Protein AF-A0AB72VG79-F1 (afdb_monomer_lite)

pLDDT: mean 84.11, std 12.53, range [34.78, 97.06]

Structure (mmCIF, N/CA/C/O backbone):
data_AF-A0AB72VG79-F1
#
_entry.id   AF-A0AB72VG79-F1
#
loop_
_atom_site.group_PDB
_atom_site.id
_atom_site.type_symbol
_atom_site.label_atom_id
_atom_site.label_alt_id
_atom_site.label_comp_id
_atom_site.label_asym_id
_atom_site.label_entity_id
_atom_site.label_seq_id
_atom_site.pdbx_PDB_ins_code
_atom_site.Cartn_x
_atom_site.Cartn_y
_atom_site.Cartn_z
_atom_site.occupancy
_atom_site.B_iso_or_equiv
_atom_site.auth_seq_id
_atom_site.auth_comp_id
_atom_site.auth_asym_id
_atom_site.auth_atom_id
_atom_site.pdbx_PDB_model_num
ATOM 1 N N . MET A 1 1 ? 3.262 -7.029 -28.251 1.00 34.78 1 MET A N 1
ATOM 2 C CA . MET A 1 1 ? 3.352 -5.589 -28.576 1.00 34.78 1 MET A CA 1
ATOM 3 C C . MET A 1 1 ? 4.481 -5.011 -27.736 1.00 34.78 1 MET A C 1
ATOM 5 O O . MET A 1 1 ? 4.518 -5.330 -26.556 1.00 34.78 1 MET A O 1
ATOM 9 N N . LYS A 1 2 ? 5.426 -4.252 -28.309 1.00 46.19 2 LYS A N 1
ATOM 10 C CA . LYS A 1 2 ? 6.345 -3.435 -27.499 1.00 4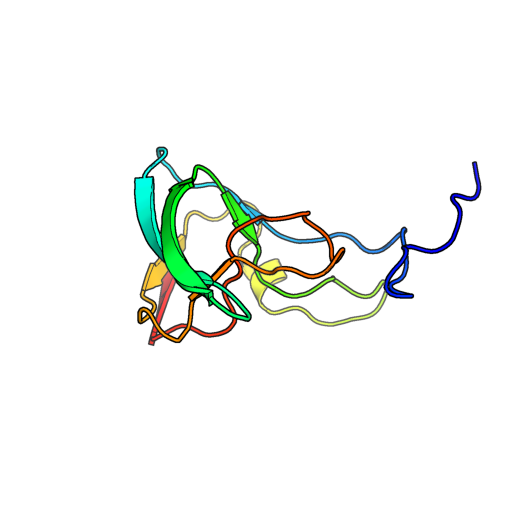6.19 2 LYS A CA 1
ATOM 11 C C . LYS A 1 2 ? 5.572 -2.173 -27.125 1.00 46.19 2 LYS A C 1
ATOM 13 O O . LYS A 1 2 ? 5.299 -1.372 -28.012 1.00 46.19 2 LYS A O 1
ATOM 18 N N . GLY A 1 3 ? 5.126 -2.079 -25.875 1.00 53.88 3 GLY A N 1
ATOM 19 C CA . GLY A 1 3 ? 4.535 -0.846 -25.359 1.00 53.88 3 GLY A CA 1
ATOM 20 C C . GLY A 1 3 ? 5.557 0.288 -25.413 1.00 53.88 3 GLY A C 1
ATOM 21 O O . GLY A 1 3 ? 6.761 0.036 -25.323 1.00 53.88 3 GLY A O 1
ATOM 22 N N . GLU A 1 4 ? 5.076 1.514 -25.598 1.00 59.34 4 GLU A N 1
ATOM 23 C CA . GLU A 1 4 ? 5.877 2.720 -25.376 1.00 59.34 4 GLU A CA 1
ATOM 24 C C . GLU A 1 4 ? 6.456 2.694 -23.941 1.00 59.34 4 GLU A C 1
ATOM 26 O O . GLU A 1 4 ? 5.823 2.112 -23.050 1.00 59.34 4 GLU A O 1
ATOM 31 N N . PRO A 1 5 ? 7.645 3.279 -23.693 1.00 62.09 5 PRO A N 1
ATOM 32 C CA . PRO A 1 5 ? 8.184 3.422 -22.339 1.00 62.09 5 PRO A CA 1
ATOM 33 C C . PRO A 1 5 ? 7.155 4.078 -21.413 1.00 62.09 5 PRO A C 1
ATOM 35 O O . PRO A 1 5 ? 6.378 4.927 -21.863 1.00 62.09 5 PRO A O 1
ATOM 38 N N . THR A 1 6 ? 7.132 3.717 -20.125 1.00 66.12 6 THR A N 1
ATOM 39 C CA . THR A 1 6 ? 6.224 4.405 -19.203 1.00 66.12 6 THR A CA 1
ATOM 40 C C . THR A 1 6 ? 6.581 5.899 -19.157 1.00 66.12 6 THR A C 1
ATOM 42 O O . THR A 1 6 ? 7.751 6.264 -19.322 1.00 66.12 6 THR A O 1
ATOM 45 N N . PRO A 1 7 ? 5.612 6.802 -18.922 1.00 67.81 7 PRO A N 1
ATOM 46 C CA . PRO A 1 7 ? 5.873 8.244 -18.946 1.00 67.81 7 PRO A CA 1
ATOM 47 C C . PRO A 1 7 ? 6.931 8.718 -17.936 1.00 67.81 7 PRO A C 1
ATOM 49 O O . PRO A 1 7 ? 7.497 9.794 -18.106 1.00 67.81 7 PRO A O 1
ATOM 52 N N . ASN A 1 8 ? 7.187 7.936 -16.884 1.00 67.88 8 ASN A N 1
ATOM 53 C CA . ASN A 1 8 ? 8.210 8.192 -15.868 1.00 67.88 8 ASN A CA 1
ATOM 54 C C . ASN A 1 8 ? 9.554 7.485 -16.144 1.00 67.88 8 ASN A C 1
ATOM 56 O O . ASN A 1 8 ? 10.463 7.592 -15.328 1.00 67.88 8 ASN A O 1
ATOM 60 N N . GLY A 1 9 ? 9.703 6.790 -17.277 1.00 70.19 9 GLY A N 1
ATOM 61 C CA . GLY A 1 9 ? 10.939 6.097 -17.651 1.00 70.19 9 GLY A CA 1
ATOM 62 C C . GLY A 1 9 ? 11.185 4.775 -16.914 1.00 70.19 9 GLY A C 1
ATOM 63 O O . GLY A 1 9 ? 12.266 4.204 -17.052 1.00 70.19 9 GLY A O 1
ATOM 64 N N . GLU A 1 10 ? 10.207 4.283 -16.152 1.00 70.00 10 GLU A N 1
ATOM 65 C CA . GLU A 1 10 ? 10.259 2.960 -15.530 1.00 70.00 10 GLU A CA 1
ATOM 66 C C . GLU A 1 10 ? 10.068 1.838 -16.573 1.00 70.00 10 GLU A C 1
ATOM 68 O O . GLU A 1 10 ? 9.411 2.019 -17.608 1.00 70.00 10 GLU A O 1
ATOM 73 N N . PRO A 1 11 ? 10.644 0.647 -16.351 1.00 67.88 11 PRO A N 1
ATOM 74 C CA . PRO A 1 11 ? 10.411 -0.476 -17.245 1.00 67.88 11 PRO A CA 1
ATOM 75 C C . PRO A 1 11 ? 8.938 -0.905 -17.198 1.00 67.88 11 PRO A C 1
ATOM 77 O O . PRO A 1 11 ? 8.430 -1.352 -16.176 1.00 67.88 11 PRO A O 1
ATOM 80 N N . ALA A 1 12 ? 8.248 -0.845 -18.340 1.00 63.72 12 ALA A N 1
ATOM 81 C CA . ALA A 1 12 ? 6.843 -1.260 -18.459 1.00 63.72 12 ALA A CA 1
ATOM 82 C C . ALA A 1 12 ? 6.612 -2.776 -18.257 1.00 63.72 12 ALA A C 1
ATOM 84 O O . ALA A 1 12 ? 5.479 -3.248 -18.335 1.00 63.72 12 ALA A O 1
ATOM 85 N N . THR A 1 13 ? 7.684 -3.552 -18.082 1.00 66.31 13 THR A N 1
ATOM 86 C CA . THR A 1 13 ? 7.666 -5.015 -17.970 1.00 66.31 13 THR A CA 1
ATOM 87 C C . THR A 1 13 ? 7.831 -5.523 -16.545 1.00 66.31 13 THR A C 1
ATOM 89 O O . THR A 1 13 ? 7.693 -6.728 -16.336 1.00 66.31 13 THR A O 1
ATOM 92 N N . ASP A 1 14 ? 8.138 -4.650 -15.586 1.00 73.75 14 ASP A N 1
ATOM 93 C CA . ASP A 1 14 ? 8.455 -5.094 -14.233 1.00 73.75 14 ASP A CA 1
ATOM 94 C C . ASP A 1 14 ? 7.165 -5.353 -13.439 1.00 73.75 14 ASP A C 1
ATOM 96 O O . ASP A 1 14 ? 6.238 -4.535 -13.472 1.00 73.75 14 ASP A O 1
ATOM 100 N N . PRO A 1 15 ? 7.050 -6.499 -12.742 1.00 78.81 15 PRO A N 1
ATOM 101 C CA . PRO A 1 15 ? 5.901 -6.759 -11.897 1.00 78.81 15 PRO A CA 1
ATOM 102 C C . PRO A 1 15 ? 5.933 -5.865 -10.655 1.00 78.81 15 PRO A C 1
ATOM 104 O O . PRO A 1 15 ? 6.978 -5.639 -10.043 1.00 78.81 15 PRO A O 1
ATOM 107 N N . TYR A 1 16 ? 4.753 -5.393 -10.262 1.00 83.62 16 TYR A N 1
ATOM 108 C CA . TYR A 1 16 ? 4.534 -4.624 -9.042 1.00 83.62 16 TYR A CA 1
ATOM 109 C C . TYR A 1 16 ? 3.765 -5.483 -8.045 1.00 83.62 16 TYR A C 1
ATOM 111 O O . TYR A 1 16 ? 2.817 -6.176 -8.420 1.00 83.62 16 TYR A O 1
ATOM 119 N N . LEU A 1 17 ? 4.162 -5.427 -6.775 1.00 88.38 17 LEU A N 1
ATOM 120 C CA . LEU A 1 17 ? 3.470 -6.140 -5.709 1.00 88.38 17 LEU A CA 1
ATOM 121 C C . LEU A 1 17 ? 2.443 -5.241 -5.031 1.00 88.38 17 LEU A C 1
ATOM 123 O O . LEU A 1 17 ? 2.720 -4.093 -4.671 1.00 88.38 17 LEU A O 1
ATOM 127 N N . VAL A 1 18 ? 1.256 -5.807 -4.842 1.00 92.88 18 VAL A N 1
ATOM 128 C CA . VAL A 1 18 ? 0.148 -5.176 -4.135 1.00 92.88 18 VAL A CA 1
ATOM 129 C C . VAL A 1 18 ? -0.257 -6.043 -2.953 1.00 92.88 18 VAL A C 1
ATOM 131 O O . VAL A 1 18 ? -0.331 -7.267 -3.062 1.00 92.88 18 VAL A O 1
ATOM 134 N N . LEU A 1 19 ? -0.533 -5.400 -1.825 1.00 94.19 19 LEU A N 1
ATOM 135 C CA . LEU A 1 19 ? -1.229 -6.015 -0.708 1.00 94.19 19 LEU A CA 1
ATOM 136 C C . LEU A 1 19 ? -2.730 -5.827 -0.923 1.00 94.19 19 LEU A C 1
ATOM 138 O O . LEU A 1 19 ? -3.222 -4.698 -0.913 1.00 94.19 19 LEU A O 1
ATOM 142 N N . VAL A 1 20 ? -3.451 -6.932 -1.096 1.00 96.00 20 VAL A N 1
ATOM 143 C CA . VAL A 1 20 ? -4.917 -6.941 -1.127 1.00 96.00 20 VAL A CA 1
ATOM 144 C C . VAL A 1 20 ? -5.426 -6.983 0.310 1.00 96.00 20 VAL A C 1
ATOM 146 O O . VAL A 1 20 ? -5.007 -7.835 1.092 1.00 96.00 20 VAL A O 1
ATOM 149 N N . LEU A 1 21 ? -6.307 -6.053 0.666 1.00 96.19 21 LEU A N 1
ATOM 150 C CA . LEU A 1 21 ? -6.872 -5.970 2.009 1.00 96.19 21 LEU A CA 1
ATOM 151 C C . LEU A 1 21 ? -8.028 -6.964 2.176 1.00 96.19 21 LEU A C 1
ATOM 153 O O . LEU A 1 21 ? -8.832 -7.137 1.261 1.00 96.19 21 LEU A O 1
ATOM 157 N N . ASP A 1 22 ? -8.162 -7.544 3.374 1.00 96.25 22 ASP A N 1
ATOM 158 C CA . ASP A 1 22 ? -9.260 -8.466 3.725 1.00 96.25 22 ASP A CA 1
ATOM 159 C C . ASP A 1 22 ? -10.652 -7.847 3.472 1.00 96.25 22 ASP A C 1
ATOM 161 O O . ASP A 1 22 ? -11.618 -8.536 3.145 1.00 96.25 22 ASP A O 1
ATOM 165 N N . SER A 1 23 ? -10.753 -6.523 3.612 1.00 96.75 23 SER A N 1
ATOM 166 C CA . SER A 1 23 ? -11.915 -5.716 3.245 1.00 96.75 23 SER A CA 1
ATOM 167 C C . SER A 1 23 ? -11.480 -4.286 2.916 1.00 96.75 23 SER A C 1
ATOM 169 O O . SER A 1 23 ? -10.479 -3.832 3.479 1.00 96.75 23 SER A O 1
ATOM 171 N N . PRO A 1 24 ? -12.230 -3.535 2.087 1.00 97.06 24 PRO A N 1
ATOM 172 C CA . PRO A 1 24 ? -11.934 -2.129 1.861 1.00 97.06 24 PRO A CA 1
ATOM 173 C C . PRO A 1 24 ? -11.941 -1.322 3.164 1.00 97.06 24 PRO A C 1
ATOM 175 O O . PRO A 1 24 ? -12.835 -1.491 3.994 1.00 97.06 24 PRO A O 1
ATOM 178 N N . ILE A 1 25 ? -10.974 -0.421 3.324 1.00 95.31 25 ILE A N 1
ATOM 179 C CA . ILE A 1 25 ? -10.870 0.474 4.484 1.00 95.31 25 ILE A CA 1
ATOM 180 C C . ILE A 1 25 ? -10.871 1.929 4.031 1.00 95.31 25 ILE A C 1
ATOM 182 O O . ILE A 1 25 ? -10.365 2.254 2.958 1.00 95.31 25 ILE A O 1
ATOM 186 N N . GLU A 1 26 ? -11.415 2.819 4.856 1.00 96.06 26 GLU A N 1
ATOM 187 C CA . GLU A 1 26 ? -11.201 4.255 4.697 1.00 96.06 26 GLU A CA 1
ATOM 188 C C . GLU A 1 26 ? -9.887 4.646 5.376 1.00 96.06 26 GLU A C 1
ATOM 190 O O . GLU A 1 26 ? -9.661 4.328 6.543 1.00 96.06 26 GLU A O 1
ATOM 195 N N . ILE A 1 27 ? -9.013 5.332 4.642 1.00 92.38 27 ILE A N 1
ATOM 196 C CA . ILE A 1 27 ? -7.724 5.793 5.152 1.00 92.38 27 ILE A CA 1
ATOM 197 C C . ILE A 1 27 ? -7.515 7.266 4.827 1.00 92.38 27 ILE A C 1
ATOM 199 O O . ILE A 1 27 ? -7.874 7.735 3.748 1.00 92.38 27 ILE A O 1
ATOM 203 N N . THR A 1 28 ? -6.896 7.989 5.761 1.00 92.12 28 THR A N 1
ATOM 204 C CA . THR A 1 28 ? -6.400 9.349 5.541 1.00 92.12 28 THR A CA 1
ATOM 205 C C . THR A 1 28 ? -4.880 9.318 5.522 1.00 92.12 28 THR A C 1
ATOM 207 O O . THR A 1 28 ? -4.260 8.952 6.516 1.00 92.12 28 THR A O 1
ATOM 210 N N . ALA A 1 29 ? -4.282 9.704 4.398 1.00 91.56 29 ALA A N 1
ATOM 211 C CA . ALA A 1 29 ? -2.836 9.669 4.196 1.00 91.56 29 ALA A CA 1
ATOM 212 C C . ALA A 1 29 ? -2.332 10.968 3.564 1.00 91.56 29 ALA A C 1
ATOM 214 O O . ALA A 1 29 ? -3.107 11.774 3.035 1.00 91.56 29 ALA A O 1
ATOM 215 N N . ARG A 1 30 ? -1.015 11.183 3.598 1.00 89.38 30 ARG A N 1
ATOM 216 C CA . ARG A 1 30 ? -0.391 12.307 2.892 1.00 89.38 30 ARG A CA 1
ATOM 217 C C . ARG A 1 30 ? -0.663 12.192 1.389 1.00 89.38 30 ARG A C 1
ATOM 219 O O . ARG A 1 30 ? -0.586 11.109 0.821 1.00 89.38 30 ARG A O 1
ATOM 226 N N . LYS A 1 31 ? -0.916 13.315 0.718 1.00 86.06 31 LYS A N 1
ATOM 227 C CA . LYS A 1 31 ? -0.876 13.398 -0.746 1.00 86.06 31 LYS A CA 1
ATOM 228 C C . LYS A 1 31 ? 0.348 14.198 -1.161 1.00 86.06 31 LYS A C 1
ATOM 230 O O . LYS A 1 31 ? 0.590 15.281 -0.623 1.00 86.06 31 LYS A O 1
ATOM 235 N N . ALA A 1 32 ? 1.145 13.676 -2.089 1.00 73.75 32 ALA A N 1
ATOM 236 C CA . ALA A 1 32 ? 2.303 14.416 -2.582 1.00 73.75 32 ALA A CA 1
ATOM 237 C C . ALA A 1 32 ? 1.855 15.778 -3.160 1.00 73.75 32 ALA A C 1
ATOM 239 O O . ALA A 1 32 ? 0.936 15.847 -3.969 1.00 73.75 32 ALA A O 1
ATOM 240 N N . GLY A 1 33 ? 2.467 16.876 -2.702 1.00 72.88 33 GLY A N 1
ATOM 241 C CA . GLY A 1 33 ? 2.142 18.230 -3.172 1.00 72.88 33 GLY A CA 1
ATOM 242 C C . GLY A 1 33 ? 0.781 18.793 -2.731 1.00 72.88 33 GLY A C 1
ATOM 243 O O . GLY A 1 33 ? 0.306 19.751 -3.334 1.00 72.88 33 GLY A O 1
ATOM 244 N N . SER A 1 34 ? 0.113 18.224 -1.722 1.00 77.00 34 SER A N 1
ATOM 245 C CA . SER A 1 34 ? -1.181 18.715 -1.214 1.00 77.00 34 SER A CA 1
ATOM 246 C C . SER A 1 34 ? -1.365 18.418 0.281 1.00 77.00 34 SER A C 1
ATOM 248 O O . SER A 1 34 ? -0.511 17.792 0.910 1.00 77.00 34 SER A O 1
ATOM 250 N N . ALA A 1 35 ? -2.484 18.876 0.854 1.00 82.06 35 ALA A N 1
ATOM 251 C CA . ALA A 1 35 ? -2.950 18.417 2.164 1.00 82.06 35 ALA A CA 1
ATOM 252 C C . ALA A 1 35 ? -3.237 16.900 2.154 1.00 82.06 35 ALA A C 1
ATOM 254 O O . ALA A 1 35 ? -3.232 16.262 1.097 1.00 82.06 35 ALA A O 1
ATOM 255 N N . SER A 1 36 ? -3.479 16.311 3.328 1.00 88.88 36 SER A N 1
ATOM 256 C CA . SER A 1 36 ? -3.890 14.909 3.430 1.00 88.88 36 SER A CA 1
ATOM 257 C C . SER A 1 36 ? -5.147 14.622 2.597 1.00 88.88 36 SER A C 1
ATOM 259 O O . SER A 1 36 ? -6.015 15.477 2.427 1.00 88.88 36 SER A O 1
ATOM 261 N N . GLN A 1 37 ? -5.231 13.406 2.062 1.00 90.25 37 GLN A N 1
ATOM 262 C CA . GLN A 1 37 ? -6.373 12.902 1.307 1.00 90.25 37 GLN A CA 1
ATOM 263 C C . GLN A 1 37 ? -6.979 11.716 2.055 1.00 90.25 37 GLN A C 1
ATOM 265 O O . GLN A 1 37 ? -6.251 10.831 2.505 1.00 90.25 37 GLN A O 1
ATOM 270 N N . THR A 1 38 ? -8.309 11.689 2.131 1.00 93.62 38 THR A N 1
ATOM 271 C CA . THR A 1 38 ? -9.085 10.535 2.596 1.00 93.62 38 THR A CA 1
ATOM 272 C C . THR A 1 38 ? -9.628 9.765 1.395 1.00 93.62 38 THR A C 1
ATOM 274 O O . THR A 1 38 ? -10.117 10.375 0.444 1.00 93.62 38 THR A O 1
ATOM 277 N N . SER A 1 39 ? -9.517 8.438 1.410 1.00 93.44 39 SER A N 1
ATOM 278 C CA . SER A 1 39 ? -10.070 7.565 0.371 1.00 93.44 39 SER A CA 1
ATOM 279 C C . SER A 1 39 ? -10.407 6.193 0.935 1.00 93.44 39 SER A C 1
ATOM 281 O O . SER A 1 39 ? -9.710 5.693 1.817 1.00 93.44 39 SER A O 1
ATOM 283 N N . THR A 1 40 ? -11.424 5.548 0.369 1.00 96.75 40 THR A N 1
ATOM 284 C CA . THR A 1 40 ? -11.613 4.105 0.521 1.00 96.75 40 THR A CA 1
ATOM 285 C C . THR A 1 40 ? -10.634 3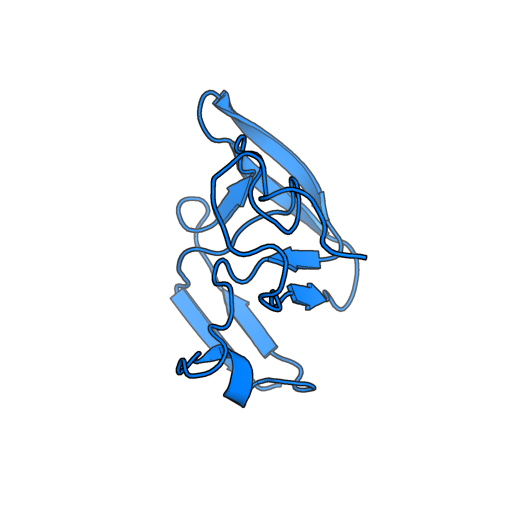.376 -0.394 1.00 96.75 40 THR A C 1
ATOM 287 O O . THR A 1 40 ? -10.521 3.722 -1.572 1.00 96.75 40 THR A O 1
ATOM 290 N N . ILE A 1 41 ? -9.917 2.390 0.140 1.00 95.31 41 ILE A N 1
ATOM 291 C CA . ILE A 1 41 ? -8.940 1.576 -0.587 1.00 95.31 41 ILE A CA 1
ATOM 292 C C . ILE A 1 41 ? -9.210 0.093 -0.345 1.00 95.31 41 ILE A C 1
ATOM 294 O O . ILE A 1 41 ? -9.647 -0.290 0.736 1.00 95.31 41 ILE A O 1
ATOM 298 N N . SER A 1 42 ? -8.933 -0.741 -1.341 1.00 97.00 42 SER A N 1
ATOM 299 C CA . SER A 1 42 ? -8.943 -2.209 -1.230 1.00 97.00 42 SER A CA 1
ATOM 300 C C . SER A 1 42 ? -7.553 -2.819 -1.406 1.00 97.00 42 SER A C 1
ATOM 302 O O . SER A 1 42 ? -7.358 -3.998 -1.128 1.00 97.00 42 SER A O 1
ATOM 304 N N . GLU A 1 43 ? -6.599 -2.026 -1.889 1.00 96.00 43 GLU A N 1
ATOM 305 C CA . GLU A 1 43 ? -5.260 -2.464 -2.260 1.00 96.00 43 GLU A CA 1
ATOM 306 C C . GLU A 1 43 ? -4.237 -1.393 -1.873 1.00 96.00 43 GLU A C 1
ATOM 308 O O . GLU A 1 43 ? -4.522 -0.190 -1.924 1.00 96.00 43 GLU A O 1
ATOM 313 N N . VAL A 1 44 ? -3.042 -1.841 -1.497 1.00 94.56 44 VAL A N 1
ATOM 314 C CA . VAL A 1 44 ? -1.894 -0.989 -1.172 1.00 94.56 44 VAL A CA 1
ATOM 315 C C . VAL A 1 44 ? -0.714 -1.409 -2.035 1.00 94.56 44 VAL A C 1
ATOM 317 O O . VAL A 1 44 ? -0.366 -2.587 -2.094 1.00 94.56 44 VAL A O 1
ATOM 320 N N . SER A 1 45 ? -0.073 -0.445 -2.687 1.00 93.12 45 SER A N 1
ATOM 321 C CA . SER A 1 45 ? 1.167 -0.674 -3.419 1.00 93.12 45 SER A CA 1
ATOM 322 C C . SER A 1 45 ? 2.308 -0.807 -2.424 1.00 93.12 45 SER A C 1
ATOM 324 O O . SER A 1 45 ? 2.508 0.071 -1.582 1.00 93.12 45 SER A O 1
ATOM 326 N N . LEU A 1 46 ? 3.096 -1.871 -2.560 1.00 90.19 46 LEU A N 1
ATOM 327 C CA . LEU A 1 46 ? 4.279 -2.113 -1.733 1.00 90.19 46 LEU A CA 1
ATOM 328 C C . LEU A 1 46 ? 5.513 -1.336 -2.231 1.00 90.19 46 LEU A C 1
ATOM 330 O O . LEU A 1 46 ? 6.643 -1.629 -1.852 1.00 90.19 46 LEU A O 1
ATOM 334 N N . GLY A 1 47 ? 5.295 -0.335 -3.094 1.00 72.38 47 GLY A N 1
ATOM 335 C CA . GLY A 1 47 ? 6.246 0.738 -3.395 1.00 72.38 47 GLY A CA 1
ATOM 336 C C . GLY A 1 47 ? 7.453 0.349 -4.248 1.00 72.38 47 GLY A C 1
ATOM 337 O O . GLY A 1 47 ? 8.157 1.239 -4.720 1.00 72.38 47 GLY A O 1
ATOM 338 N N . GLN A 1 48 ? 7.686 -0.942 -4.486 1.00 69.50 48 GLN A N 1
ATOM 339 C CA . GLN A 1 48 ? 8.823 -1.436 -5.257 1.00 69.50 48 GLN A CA 1
ATOM 340 C C . GLN A 1 48 ? 8.366 -2.306 -6.428 1.00 69.50 48 GLN A C 1
ATOM 342 O O . GLN A 1 48 ? 7.614 -3.269 -6.255 1.00 69.50 48 GLN A O 1
ATOM 347 N N . CYS A 1 49 ? 8.855 -1.971 -7.624 1.00 72.88 49 CYS A N 1
ATOM 348 C CA . CYS A 1 49 ? 8.886 -2.924 -8.725 1.00 72.88 49 CYS A CA 1
ATOM 349 C C . CYS A 1 49 ? 9.860 -4.055 -8.367 1.00 72.88 49 CYS A C 1
ATOM 351 O O . CYS A 1 49 ? 10.844 -3.843 -7.654 1.00 72.88 49 CYS A O 1
ATOM 353 N N . ILE A 1 50 ? 9.580 -5.268 -8.834 1.00 72.06 50 ILE A N 1
ATOM 354 C CA . ILE A 1 50 ? 10.526 -6.378 -8.733 1.00 72.06 50 ILE A CA 1
ATOM 355 C C . ILE A 1 50 ? 11.371 -6.357 -10.012 1.00 72.06 50 ILE A C 1
ATOM 357 O O . ILE A 1 50 ? 10.842 -6.658 -11.086 1.00 72.06 50 ILE A O 1
ATOM 361 N N . PRO A 1 51 ? 12.676 -6.040 -9.941 1.00 67.50 51 PRO A N 1
ATOM 362 C CA . PRO A 1 51 ? 13.546 -6.183 -11.099 1.00 67.50 51 PRO A CA 1
ATOM 363 C C . PRO A 1 51 ? 13.606 -7.659 -11.496 1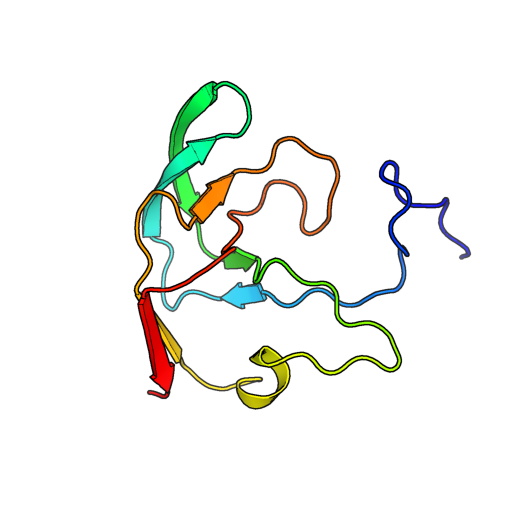.00 67.50 51 PRO A C 1
ATOM 365 O O . PRO A 1 51 ? 13.606 -8.529 -10.628 1.00 67.50 51 PRO A O 1
ATOM 368 N N . THR A 1 52 ? 13.768 -7.965 -12.785 1.00 65.69 52 THR A N 1
ATOM 369 C CA . THR A 1 52 ? 13.849 -9.360 -13.278 1.00 65.69 52 THR A CA 1
ATOM 370 C C . THR A 1 52 ? 14.889 -10.226 -12.538 1.00 65.69 52 THR A C 1
ATOM 372 O O . THR A 1 52 ? 14.722 -11.438 -12.462 1.00 65.69 52 THR A O 1
ATOM 375 N N . ASN A 1 53 ? 15.929 -9.610 -11.959 1.00 64.38 53 ASN A N 1
ATOM 376 C CA . ASN A 1 53 ? 16.996 -10.274 -11.197 1.00 64.38 53 ASN A CA 1
ATOM 377 C C . ASN A 1 53 ? 17.170 -9.702 -9.772 1.00 64.38 53 ASN A C 1
ATOM 379 O O . ASN A 1 53 ? 18.264 -9.787 -9.217 1.00 64.38 53 ASN A O 1
ATOM 383 N N . GLY A 1 54 ? 16.161 -9.015 -9.232 1.00 67.06 54 GLY A N 1
ATOM 384 C CA . GLY A 1 54 ? 16.273 -8.289 -7.967 1.00 67.06 54 GLY A CA 1
ATOM 385 C C . GLY A 1 54 ? 15.653 -9.030 -6.790 1.00 67.06 54 GLY A C 1
ATOM 386 O O . GLY A 1 54 ? 14.584 -9.624 -6.915 1.00 67.06 54 GLY A O 1
ATOM 387 N N . ASP A 1 55 ? 16.304 -8.926 -5.635 1.00 69.50 55 ASP A N 1
ATOM 388 C CA . ASP A 1 55 ? 15.719 -9.333 -4.363 1.00 69.50 55 ASP A CA 1
ATOM 389 C C . ASP A 1 55 ? 14.662 -8.310 -3.934 1.00 69.50 55 ASP A C 1
ATOM 391 O O . ASP A 1 55 ? 14.883 -7.098 -3.985 1.00 69.50 55 ASP A O 1
ATOM 395 N N . ASN A 1 56 ? 13.506 -8.805 -3.500 1.00 81.81 56 ASN A N 1
ATOM 396 C CA . ASN A 1 56 ? 12.438 -7.996 -2.933 1.00 81.81 56 ASN A CA 1
ATOM 397 C C . ASN A 1 56 ? 11.872 -8.735 -1.715 1.00 81.81 56 ASN A C 1
ATOM 399 O O . ASN A 1 56 ? 11.460 -9.891 -1.821 1.00 81.81 56 ASN A O 1
ATOM 403 N N . GLU A 1 57 ? 11.877 -8.083 -0.551 1.00 83.75 57 GLU A N 1
ATOM 404 C CA . GLU A 1 57 ? 11.499 -8.710 0.723 1.00 83.75 57 GLU A CA 1
ATOM 405 C C . GLU A 1 57 ? 10.059 -9.241 0.729 1.00 83.75 57 GLU A C 1
ATOM 407 O O . GLU A 1 57 ? 9.781 -10.271 1.350 1.00 83.75 57 GLU A O 1
ATOM 412 N N . TRP A 1 58 ? 9.166 -8.596 -0.026 1.00 88.06 58 TRP A N 1
ATOM 413 C CA . TRP A 1 58 ? 7.755 -8.953 -0.125 1.00 88.06 58 TRP A CA 1
ATOM 414 C C . TRP A 1 58 ? 7.530 -10.286 -0.840 1.00 88.06 58 TRP A C 1
ATOM 416 O O . TRP A 1 58 ? 6.492 -10.917 -0.637 1.00 88.06 58 TRP A O 1
ATOM 426 N N . LEU A 1 59 ? 8.509 -10.767 -1.619 1.00 87.44 59 LEU A N 1
ATOM 427 C CA . LEU A 1 59 ? 8.438 -12.081 -2.264 1.00 87.44 59 LEU A CA 1
ATOM 428 C C . LEU A 1 59 ? 8.309 -13.222 -1.245 1.00 87.44 59 LEU A C 1
ATOM 430 O O . LEU A 1 59 ? 7.667 -14.230 -1.535 1.00 87.44 59 LEU A O 1
ATOM 434 N N . ASN A 1 60 ? 8.846 -13.044 -0.033 1.00 88.62 60 ASN A N 1
ATOM 435 C CA . ASN A 1 60 ? 8.732 -14.025 1.050 1.00 88.62 60 ASN A CA 1
ATOM 436 C C . ASN A 1 60 ? 7.311 -14.133 1.625 1.00 88.62 60 ASN A C 1
ATOM 438 O O . ASN A 1 60 ? 7.018 -15.075 2.357 1.00 88.62 60 ASN A O 1
ATOM 442 N N . PHE A 1 61 ? 6.436 -13.180 1.299 1.00 90.69 61 PHE A N 1
ATOM 443 C CA . PHE A 1 61 ? 5.069 -13.088 1.808 1.00 90.69 61 PHE A CA 1
ATOM 444 C C . PHE A 1 61 ? 4.018 -13.285 0.710 1.00 90.69 61 PHE A C 1
ATOM 446 O O . PHE A 1 61 ? 2.829 -13.056 0.937 1.00 90.69 61 PHE A O 1
ATOM 453 N N . LEU A 1 62 ? 4.420 -13.735 -0.485 1.00 89.44 62 LEU A N 1
ATOM 454 C CA . LEU A 1 62 ? 3.467 -14.070 -1.541 1.00 89.44 62 LEU A CA 1
ATOM 455 C C . LEU A 1 62 ? 2.469 -15.121 -1.049 1.00 89.44 62 LEU A C 1
ATOM 457 O O . LEU A 1 62 ? 2.846 -16.133 -0.459 1.00 89.44 62 LEU A O 1
ATOM 461 N N . ASN A 1 63 ? 1.185 -14.879 -1.316 1.00 89.19 63 ASN A N 1
ATOM 462 C CA . ASN A 1 63 ? 0.071 -15.732 -0.885 1.00 89.19 63 ASN A CA 1
ATOM 463 C C . ASN A 1 63 ? -0.007 -15.954 0.638 1.00 89.19 63 ASN A C 1
ATOM 465 O O . ASN A 1 63 ? -0.612 -16.926 1.085 1.00 89.19 63 ASN A O 1
ATOM 469 N N . THR A 1 64 ? 0.599 -15.069 1.430 1.00 92.94 64 THR A N 1
ATOM 470 C CA . THR A 1 64 ? 0.530 -15.091 2.893 1.00 92.94 64 THR A CA 1
ATOM 471 C C . THR A 1 64 ? -0.330 -13.932 3.373 1.00 92.94 64 THR A C 1
ATOM 473 O O . THR A 1 64 ? -0.171 -12.802 2.909 1.00 92.94 64 THR A O 1
ATOM 476 N N . ASN A 1 65 ? -1.227 -14.184 4.327 1.00 94.81 65 ASN A N 1
ATOM 477 C CA . ASN A 1 65 ? -1.903 -13.094 5.016 1.00 94.81 65 ASN A CA 1
ATOM 478 C C . ASN A 1 65 ? -0.906 -12.419 5.957 1.00 94.81 65 ASN A C 1
ATOM 480 O O . ASN A 1 65 ? -0.312 -13.057 6.824 1.00 94.81 65 ASN A O 1
ATOM 484 N N . VAL A 1 66 ? -0.723 -11.115 5.786 1.00 94.88 66 VAL A N 1
ATOM 485 C CA . VAL A 1 66 ? 0.154 -10.310 6.634 1.00 94.88 66 VAL A CA 1
ATOM 486 C C . VAL A 1 66 ? -0.620 -9.161 7.248 1.00 94.88 66 VAL A C 1
ATOM 488 O O . VAL A 1 66 ? -1.619 -8.691 6.710 1.00 94.88 66 VAL A O 1
ATOM 491 N N . GLU A 1 67 ? -0.137 -8.689 8.385 1.00 95.50 67 GLU A N 1
ATOM 492 C CA . GLU A 1 67 ? -0.576 -7.440 8.980 1.00 95.50 67 GLU A CA 1
ATOM 493 C C . GLU A 1 67 ? 0.594 -6.469 9.034 1.00 95.50 67 GLU A C 1
ATOM 495 O O . GLU A 1 67 ? 1.667 -6.802 9.545 1.00 95.50 67 GLU A O 1
ATOM 500 N N . ILE A 1 68 ? 0.353 -5.267 8.515 1.00 94.00 68 ILE A N 1
ATOM 501 C CA . ILE A 1 68 ? 1.311 -4.169 8.471 1.00 94.00 68 ILE A CA 1
ATOM 502 C C . ILE A 1 68 ? 0.785 -3.049 9.357 1.00 94.00 68 ILE A C 1
ATOM 504 O O . ILE A 1 68 ? -0.358 -2.617 9.209 1.00 94.00 68 ILE A O 1
ATOM 508 N N . THR A 1 69 ? 1.629 -2.557 10.258 1.00 95.12 69 THR A N 1
ATOM 509 C CA . THR A 1 69 ? 1.373 -1.314 10.992 1.00 95.12 69 THR A CA 1
ATOM 510 C C . THR A 1 69 ? 2.285 -0.231 10.440 1.00 95.12 69 THR A C 1
ATOM 512 O O . THR A 1 69 ? 3.497 -0.419 10.414 1.00 95.12 69 THR A O 1
ATOM 515 N N . ALA A 1 70 ? 1.723 0.904 10.033 1.00 92.56 70 ALA A N 1
ATOM 516 C CA . ALA A 1 70 ? 2.473 2.048 9.521 1.00 92.56 70 ALA A CA 1
ATOM 517 C C . ALA A 1 70 ? 1.918 3.361 10.088 1.00 92.56 70 ALA A C 1
ATOM 519 O O . ALA A 1 70 ? 0.729 3.470 10.395 1.00 92.56 70 ALA A O 1
ATOM 520 N N . ASN A 1 71 ? 2.786 4.359 10.216 1.00 91.12 71 ASN A N 1
ATOM 521 C CA . ASN A 1 71 ? 2.417 5.718 10.586 1.00 91.12 71 ASN A CA 1
ATOM 522 C C . ASN A 1 71 ? 1.912 6.504 9.365 1.00 91.12 71 ASN A C 1
ATOM 524 O O . ASN A 1 71 ? 2.183 6.161 8.215 1.00 91.12 71 ASN A O 1
ATOM 528 N N . ALA A 1 72 ? 1.195 7.603 9.613 1.00 84.06 72 ALA A N 1
ATOM 529 C CA . ALA A 1 72 ? 0.594 8.422 8.557 1.00 84.06 72 ALA A CA 1
ATOM 530 C C . ALA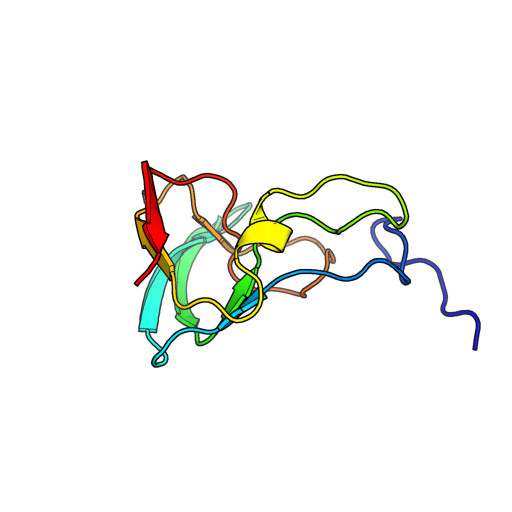 A 1 72 ? 1.614 9.081 7.606 1.00 84.06 72 ALA A C 1
ATOM 532 O O . ALA A 1 72 ? 1.259 9.452 6.489 1.00 84.06 72 ALA A O 1
ATOM 533 N N . ASP A 1 73 ? 2.864 9.253 8.038 1.00 86.50 73 ASP A N 1
ATOM 534 C CA . ASP A 1 73 ? 3.974 9.768 7.234 1.00 86.50 73 ASP A CA 1
ATOM 535 C C . ASP A 1 73 ? 4.691 8.683 6.412 1.00 86.50 73 ASP A C 1
ATOM 537 O O . ASP A 1 73 ? 5.430 9.021 5.487 1.00 86.50 73 ASP A O 1
ATOM 541 N N . GLN A 1 74 ? 4.427 7.404 6.695 1.00 91.44 74 GLN A N 1
ATOM 542 C CA . GLN A 1 74 ? 4.986 6.246 5.989 1.00 91.44 74 GLN A CA 1
ATOM 543 C C . GLN A 1 74 ? 4.088 5.740 4.842 1.00 91.44 74 GLN A C 1
ATOM 545 O O . GLN A 1 74 ? 4.496 4.877 4.058 1.00 91.44 74 GLN A O 1
ATOM 550 N N . VAL A 1 75 ? 2.880 6.301 4.710 1.00 92.00 75 VAL A N 1
ATOM 551 C CA . VAL A 1 75 ? 1.936 6.020 3.620 1.00 92.00 75 VAL A CA 1
ATOM 552 C C . VAL A 1 75 ? 1.537 7.297 2.882 1.00 92.00 75 VAL A C 1
ATOM 554 O O . VAL A 1 75 ? 1.320 8.348 3.491 1.00 92.00 75 VAL A O 1
ATOM 557 N N . TRP A 1 76 ? 1.415 7.232 1.555 1.00 92.69 76 TRP A N 1
ATOM 558 C CA . TRP A 1 76 ? 0.982 8.389 0.763 1.00 92.69 76 TRP A CA 1
ATOM 559 C C . TRP A 1 76 ? 0.268 8.019 -0.533 1.00 92.69 76 TRP A C 1
ATOM 561 O O . TRP A 1 76 ? 0.502 6.970 -1.129 1.00 92.69 76 TRP A O 1
ATOM 571 N N . PHE A 1 77 ? -0.571 8.937 -1.010 1.00 92.50 77 PHE A N 1
ATOM 572 C CA . PHE A 1 77 ? -1.092 8.917 -2.372 1.00 92.50 77 PHE A CA 1
ATOM 573 C C . PHE A 1 77 ? -0.092 9.610 -3.314 1.00 92.50 77 PHE A C 1
ATOM 575 O O . PHE A 1 77 ? 0.197 10.804 -3.121 1.00 92.50 77 PHE A O 1
ATOM 582 N N . PRO A 1 78 ? 0.469 8.895 -4.310 1.00 89.06 78 PRO A N 1
ATOM 583 C CA . PRO A 1 78 ? 1.388 9.476 -5.278 1.00 89.06 78 PRO A CA 1
ATOM 584 C C . PRO A 1 78 ? 0.647 10.406 -6.246 1.00 89.06 78 PRO A C 1
ATOM 586 O O . PRO A 1 78 ? -0.549 10.258 -6.496 1.00 89.06 78 PRO A O 1
ATOM 589 N N . THR A 1 79 ? 1.376 11.372 -6.801 1.00 84.69 79 THR A N 1
ATOM 590 C CA . THR A 1 79 ? 0.911 12.229 -7.907 1.00 84.69 79 THR A CA 1
ATOM 591 C C . THR A 1 79 ? 1.653 11.962 -9.212 1.00 84.69 79 THR A C 1
ATOM 593 O O . THR A 1 79 ? 1.306 12.543 -10.238 1.00 84.69 79 THR A O 1
ATOM 596 N N . ASP A 1 80 ? 2.679 11.110 -9.170 1.00 79.81 80 ASP A N 1
ATOM 597 C CA . ASP A 1 80 ? 3.419 10.684 -10.349 1.00 79.81 80 ASP A CA 1
ATOM 598 C C . ASP A 1 80 ? 2.616 9.664 -11.177 1.00 79.81 80 ASP A C 1
ATOM 600 O O . ASP A 1 80 ? 1.563 9.163 -10.774 1.00 79.81 80 ASP A O 1
ATOM 604 N N . THR A 1 81 ? 3.123 9.366 -12.369 1.00 78.12 81 THR A N 1
ATOM 605 C CA . THR A 1 81 ? 2.575 8.350 -13.276 1.00 78.12 81 THR A CA 1
ATOM 606 C C . THR A 1 81 ? 3.121 6.947 -12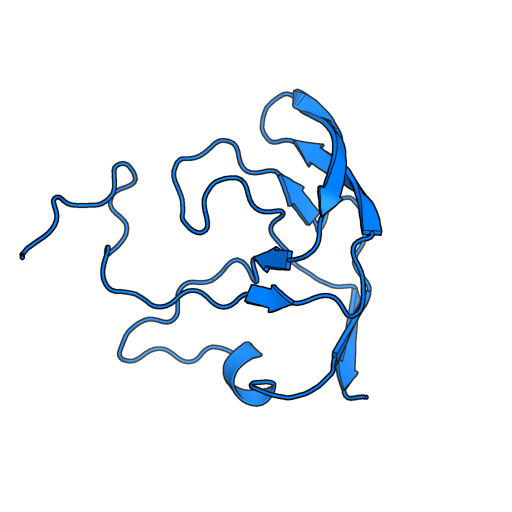.995 1.00 78.12 81 THR A C 1
ATOM 608 O O . THR A 1 81 ? 3.014 6.072 -13.853 1.00 78.12 81 THR A O 1
ATOM 611 N N . GLY A 1 82 ? 3.716 6.724 -11.818 1.00 77.56 82 GLY A N 1
ATOM 612 C CA . GLY A 1 82 ? 4.292 5.437 -11.449 1.00 77.56 82 GLY A CA 1
ATOM 613 C C . GLY A 1 82 ? 3.217 4.398 -11.165 1.00 77.56 82 GLY A C 1
ATOM 614 O O . GLY A 1 82 ? 2.175 4.696 -10.573 1.00 77.56 82 GLY A O 1
ATOM 615 N N . LEU A 1 83 ? 3.479 3.166 -11.590 1.00 80.94 83 LEU A N 1
ATOM 616 C CA . LEU A 1 83 ? 2.565 2.050 -11.390 1.00 80.94 83 LEU A CA 1
ATOM 617 C C . LEU A 1 83 ? 2.712 1.460 -9.968 1.00 80.94 83 LEU A C 1
ATOM 619 O O . LEU A 1 83 ? 3.775 1.567 -9.358 1.00 80.94 83 LEU A O 1
ATOM 623 N N . PRO A 1 84 ? 1.655 0.841 -9.409 1.00 86.38 84 PRO A N 1
ATOM 624 C CA . PRO A 1 84 ? 0.259 0.939 -9.834 1.00 86.38 84 PRO A CA 1
ATOM 625 C C . PRO A 1 84 ? -0.284 2.371 -9.690 1.00 86.38 84 PRO A C 1
ATOM 627 O O . PRO A 1 84 ? -0.070 3.037 -8.674 1.00 86.38 84 PRO A O 1
ATOM 630 N N . LEU A 1 85 ? -0.984 2.849 -10.723 1.00 84.56 85 LEU A N 1
ATOM 631 C CA . LEU A 1 85 ? -1.333 4.264 -10.870 1.00 84.56 85 LEU A CA 1
ATOM 632 C C . LEU A 1 85 ? -2.276 4.746 -9.757 1.00 84.56 85 LEU A C 1
ATOM 634 O O . LEU A 1 85 ? -3.367 4.207 -9.584 1.00 84.56 85 LEU A O 1
ATOM 638 N N . GLY A 1 86 ? -1.871 5.793 -9.032 1.00 86.19 86 GLY A N 1
ATOM 639 C CA . GLY A 1 86 ? -2.700 6.469 -8.023 1.00 86.19 86 GLY A CA 1
ATOM 640 C C . GLY A 1 86 ? -3.007 5.656 -6.757 1.00 86.19 86 GLY A C 1
ATOM 641 O O . GLY A 1 86 ? -3.695 6.160 -5.869 1.00 86.19 86 GLY A O 1
ATOM 642 N N . MET A 1 87 ? -2.499 4.426 -6.653 1.00 91.69 87 MET A N 1
ATOM 643 C CA . MET A 1 87 ? -2.683 3.561 -5.489 1.00 91.69 87 MET A CA 1
ATOM 644 C C . MET A 1 87 ? -1.923 4.116 -4.280 1.00 91.69 87 MET A C 1
ATOM 646 O O . MET A 1 87 ? -0.837 4.680 -4.434 1.00 91.69 87 MET A O 1
ATOM 650 N N . LEU A 1 88 ? -2.469 3.935 -3.072 1.00 93.75 88 LEU A N 1
ATOM 651 C CA . LEU A 1 88 ? -1.746 4.259 -1.843 1.00 93.75 88 LEU A CA 1
ATOM 652 C C . LEU A 1 88 ? -0.425 3.479 -1.819 1.00 93.75 88 LEU A C 1
ATOM 654 O O . LEU A 1 88 ? -0.430 2.261 -1.990 1.00 93.75 88 LEU A O 1
ATOM 658 N N . ARG A 1 89 ? 0.690 4.174 -1.601 1.00 92.94 89 ARG A N 1
ATOM 659 C CA . ARG A 1 89 ? 2.014 3.569 -1.465 1.00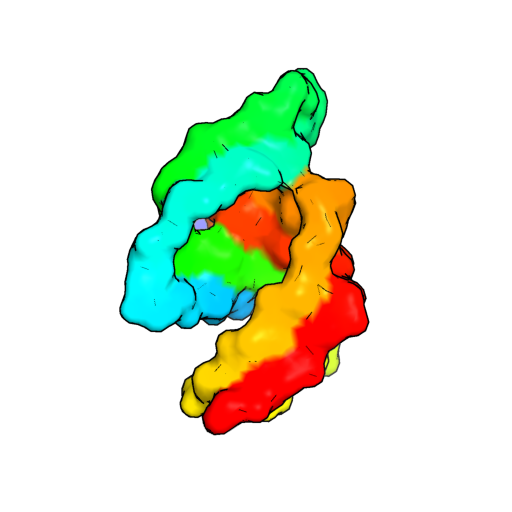 92.94 89 ARG A CA 1
ATOM 660 C C . ARG A 1 89 ? 2.378 3.414 0.001 1.00 92.94 89 ARG A C 1
ATOM 662 O O . ARG A 1 89 ? 2.224 4.357 0.779 1.00 92.94 89 ARG A O 1
ATOM 669 N N . LEU A 1 90 ? 2.895 2.239 0.335 1.00 92.81 90 LEU A N 1
ATOM 670 C CA . LEU A 1 90 ? 3.670 1.987 1.539 1.00 92.81 90 LEU A CA 1
ATOM 671 C C . LEU A 1 90 ? 5.141 2.258 1.215 1.00 92.81 90 LEU A C 1
ATOM 673 O O . LEU A 1 90 ? 5.689 1.625 0.315 1.00 92.81 90 LEU A O 1
ATOM 677 N N . GLY A 1 91 ? 5.775 3.203 1.907 1.00 89.19 91 GLY A N 1
ATOM 678 C CA . GLY A 1 91 ? 7.226 3.411 1.773 1.00 89.19 91 GLY A CA 1
ATOM 679 C C . GLY A 1 91 ? 8.026 2.908 2.955 1.00 89.19 91 GLY A C 1
ATOM 680 O O . GLY A 1 91 ? 9.220 2.684 2.802 1.00 89.19 91 GLY A O 1
ATOM 681 N N . ASP A 1 92 ? 7.385 2.751 4.109 1.00 90.88 92 ASP A N 1
ATOM 682 C CA . ASP A 1 92 ? 7.994 2.208 5.317 1.00 90.88 92 ASP A CA 1
ATOM 683 C C . ASP A 1 92 ? 6.898 1.674 6.255 1.00 90.88 92 ASP A C 1
ATOM 685 O O . ASP A 1 92 ? 5.709 1.921 6.039 1.00 90.88 92 ASP A O 1
ATOM 689 N N . TYR A 1 93 ? 7.273 0.934 7.292 1.00 93.25 93 TYR A N 1
ATOM 690 C CA . TYR A 1 93 ? 6.343 0.378 8.267 1.00 93.25 93 TYR A CA 1
ATOM 691 C C . TYR A 1 93 ? 6.976 0.271 9.656 1.00 93.25 93 TYR A C 1
ATOM 693 O O . TYR A 1 93 ? 8.183 0.145 9.826 1.00 93.25 93 TYR A O 1
ATOM 701 N N . VAL A 1 94 ? 6.137 0.317 10.688 1.00 96.06 94 VAL A N 1
ATOM 702 C CA . VAL A 1 94 ? 6.543 0.113 12.085 1.00 96.06 94 VAL A CA 1
ATOM 703 C C . VAL A 1 94 ? 6.701 -1.374 12.386 1.00 96.06 94 VAL A C 1
ATOM 705 O O . VAL A 1 94 ? 7.603 -1.773 13.120 1.00 96.06 94 VAL A O 1
ATOM 708 N N . SER A 1 95 ? 5.799 -2.205 11.859 1.00 95.69 95 SER A N 1
ATOM 709 C CA . SER A 1 95 ? 5.856 -3.651 12.055 1.00 95.69 95 SER A CA 1
ATOM 710 C C . SER A 1 95 ? 5.175 -4.424 10.931 1.00 95.69 95 SER A C 1
ATOM 712 O O . SER A 1 95 ? 4.235 -3.942 10.296 1.00 95.69 95 SER A O 1
ATOM 714 N N . LEU A 1 96 ? 5.666 -5.646 10.731 1.00 94.50 96 LEU A N 1
ATOM 715 C CA . LEU A 1 96 ? 5.157 -6.636 9.793 1.00 94.50 96 LEU A CA 1
ATOM 716 C C . LEU A 1 96 ? 5.044 -7.977 10.522 1.00 94.50 96 LEU A C 1
ATOM 718 O O . LEU A 1 96 ? 5.999 -8.420 11.164 1.00 94.50 96 LEU A O 1
ATOM 722 N N . ARG A 1 97 ? 3.886 -8.634 10.423 1.00 94.62 97 ARG A N 1
ATOM 723 C CA . ARG A 1 97 ? 3.686 -9.995 10.942 1.00 94.62 97 ARG A CA 1
ATOM 724 C C . ARG A 1 97 ? 2.879 -10.850 9.974 1.00 94.62 97 ARG A C 1
ATOM 726 O O . ARG A 1 97 ? 1.898 -10.374 9.411 1.00 94.62 97 ARG A O 1
ATOM 733 N N . ALA A 1 98 ? 3.267 -12.113 9.825 1.00 92.62 98 ALA A N 1
ATOM 734 C CA . ALA A 1 98 ? 2.437 -13.118 9.168 1.00 92.62 98 ALA A CA 1
ATOM 735 C C . ALA A 1 98 ? 1.274 -13.529 10.089 1.00 92.62 98 ALA A C 1
ATOM 737 O O . ALA A 1 98 ? 1.430 -13.528 11.316 1.00 92.62 98 ALA A O 1
ATOM 738 N N . ARG A 1 99 ? 0.120 -13.841 9.498 1.00 83.31 99 ARG A N 1
ATOM 739 C CA . ARG A 1 99 ? -1.093 -14.314 10.175 1.00 83.31 99 ARG A CA 1
ATOM 740 C C . ARG A 1 99 ? -1.359 -15.787 9.892 1.00 83.31 99 ARG A C 1
ATOM 742 O O . ARG A 1 99 ? -1.026 -16.244 8.778 1.00 83.31 99 ARG A O 1
#

Foldseek 3Di:
DPDDQQPVNDRPPFDWDKDFAPDWDWDWAAEVPDRIDIDTDRIETQADTADPPDDDPCVVQVVFDKDFAADRHQWYQYPDSDPPHRHIYGNDTPDMDTD

Organism: Corynebacterium glutamicum (strain R) (NCBI:txid340322)

Radius of gyration: 14.2 Å; chains: 1; bounding box: 29×34×41 Å

Secondary structure (DSSP, 8-state):
--PPPPTTS--TT--EEEEEEEEEEEEEEEETTSS-EEEEEEEEEEEEE--TT---GGGGGTT--EEEE--TTTEEE--SSPSSTTPPEE---SEEEE-

Sequence (99 aa):
MKGEPTPNGEPATDPYLVLVLDSPIEITARKAGSASQTSTISEVSLGQCIPTNGDNEWLNFLNTNVEITANADQVWFPTDTGLPLGMLRLGDYVSLRAR